Protein AF-A0A7V4GBR4-F1 (afdb_monomer_lite)

Sequence (173 aa):
MADPERRRRRRETLAELAELRRAEEDAAARAAERARRAAEAARARAAQARRRLEELRRARVERRARRRRELARGCAGRAELADVEDRVARARVEAARTALREAEAAAGEAARAAAGAAEVLLRAVAARKAAEATVERAEAEETEQCESQAEGEREDAATARVPGPAPPSRSRS

pLDDT: mean 82.71, std 10.13, range [48.34, 95.38]

Radius of gyration: 41.07 Å; chains: 1; bounding box: 94×30×134 Å

Secondary structure (DSSP, 8-state):
---HHHHHHHHHHHHHHHHHHHHHHHHHHHHHHHHHHHHHHHHHHHHHHHHHHHHHHHHHHHHHHHHHHHHHTT-HHHHHHHHHHHHHHHHHHHHHHHHHHHHHHHHHHHHHHHHHHHHHHHHHHHHHHHHHHHHHHHHHHHHHHHHHHHHHHHHHHHHHTSPPPPPP-----

Foldseek 3Di:
DPDVVVVVVVVVVVVVVVVVLVVVLVVLVVQLVVLVVQLVVLVVQLVVLVVVLVVLVVVLVVLVVVLVVCVVVVVVVVNVVSVVVNVVSVVVNVVSVVSSVVSVVSSVVSVVSSVVSVVVSVVSVVVVVVVVVVVVVVVVVVVVVVVVVVVVVVVVVVVVPDDDPDDDDDDDD

Structure (mmCIF, N/CA/C/O backbone):
data_AF-A0A7V4GBR4-F1
#
_entry.id   AF-A0A7V4GBR4-F1
#
loop_
_atom_site.group_PDB
_atom_site.id
_atom_site.type_symbol
_atom_site.label_atom_id
_atom_site.label_alt_id
_atom_site.label_comp_id
_atom_site.label_asym_id
_atom_site.label_entity_id
_atom_site.label_seq_id
_atom_site.pdbx_PDB_ins_code
_atom_site.Cartn_x
_atom_site.Cartn_y
_atom_site.Cartn_z
_atom_site.occupancy
_atom_site.B_iso_or_equiv
_atom_site.auth_seq_id
_atom_site.auth_comp_id
_atom_site.auth_asym_id
_atom_site.auth_atom_id
_atom_site.pdbx_PDB_model_num
ATOM 1 N N . MET A 1 1 ? 34.572 -2.468 -45.846 1.00 53.19 1 MET A N 1
ATOM 2 C CA . MET A 1 1 ? 33.199 -2.933 -46.148 1.00 53.19 1 MET A CA 1
ATOM 3 C C . MET A 1 1 ? 32.778 -3.931 -45.075 1.00 53.19 1 MET A C 1
ATOM 5 O O . MET A 1 1 ? 33.309 -5.032 -45.050 1.00 53.19 1 MET A O 1
ATOM 9 N N . ALA A 1 2 ? 31.939 -3.540 -44.111 1.00 55.22 2 ALA A N 1
ATOM 10 C CA . ALA A 1 2 ? 31.459 -4.471 -43.084 1.00 55.22 2 ALA A CA 1
ATOM 11 C C . ALA A 1 2 ? 30.483 -5.484 -43.706 1.00 55.22 2 ALA A C 1
ATOM 13 O O . ALA A 1 2 ? 29.555 -5.069 -44.395 1.00 55.22 2 ALA A O 1
ATOM 14 N N . ASP A 1 3 ? 30.700 -6.773 -43.444 1.00 79.75 3 ASP A N 1
ATOM 15 C CA . ASP A 1 3 ? 29.922 -7.902 -43.968 1.00 79.75 3 ASP A CA 1
ATOM 16 C C . ASP A 1 3 ? 28.394 -7.704 -43.770 1.00 79.75 3 ASP A C 1
ATOM 18 O O . ASP A 1 3 ? 27.946 -7.502 -42.630 1.00 79.75 3 ASP A O 1
ATOM 22 N N . PRO A 1 4 ? 27.582 -7.720 -44.847 1.00 81.69 4 PRO A N 1
ATOM 23 C CA . PRO A 1 4 ? 26.132 -7.532 -44.774 1.00 81.69 4 PRO A CA 1
ATOM 24 C C . PRO A 1 4 ? 25.433 -8.575 -43.894 1.00 81.69 4 PRO A C 1
ATOM 26 O O . PRO A 1 4 ? 24.436 -8.249 -43.243 1.00 81.69 4 PRO A O 1
ATOM 29 N N . GLU A 1 5 ? 25.972 -9.791 -43.784 1.00 81.88 5 GLU A N 1
ATOM 30 C CA . GLU A 1 5 ? 25.414 -10.820 -42.904 1.00 81.88 5 GLU A CA 1
ATOM 31 C C . GLU A 1 5 ? 25.610 -10.450 -41.424 1.00 81.88 5 GLU A C 1
ATOM 33 O O . GLU A 1 5 ? 24.703 -10.587 -40.597 1.00 81.88 5 GLU A O 1
ATOM 38 N N . ARG A 1 6 ? 26.761 -9.852 -41.096 1.00 80.94 6 ARG A N 1
ATOM 39 C CA . ARG A 1 6 ? 27.062 -9.326 -39.758 1.00 80.94 6 ARG A CA 1
ATOM 40 C C . ARG A 1 6 ? 26.174 -8.131 -39.397 1.00 80.94 6 ARG A C 1
ATOM 42 O O . ARG A 1 6 ? 25.756 -8.011 -38.245 1.00 80.94 6 ARG A O 1
ATOM 49 N N . ARG A 1 7 ? 25.845 -7.265 -40.368 1.00 80.25 7 ARG A N 1
ATOM 50 C CA . ARG A 1 7 ? 24.876 -6.163 -40.186 1.00 80.25 7 ARG A CA 1
ATOM 51 C C . ARG A 1 7 ? 23.467 -6.695 -39.917 1.00 80.25 7 ARG A C 1
ATOM 53 O O . ARG A 1 7 ? 22.798 -6.196 -39.014 1.00 80.25 7 ARG A O 1
ATOM 60 N N . ARG A 1 8 ? 23.038 -7.724 -40.654 1.00 84.31 8 ARG A N 1
ATOM 61 C CA . ARG A 1 8 ? 21.730 -8.364 -40.471 1.00 84.31 8 ARG A CA 1
ATOM 62 C C . ARG A 1 8 ? 21.594 -9.001 -39.086 1.00 84.31 8 ARG A C 1
ATOM 64 O O . ARG A 1 8 ? 20.665 -8.649 -38.367 1.00 84.31 8 ARG A O 1
ATOM 71 N N . ARG A 1 9 ? 22.556 -9.837 -38.675 1.00 85.38 9 ARG A N 1
ATOM 72 C CA . ARG A 1 9 ? 22.554 -10.465 -37.339 1.00 85.38 9 ARG A CA 1
ATOM 73 C C . ARG A 1 9 ? 22.529 -9.424 -36.221 1.00 85.38 9 ARG A C 1
ATOM 75 O O . ARG A 1 9 ? 21.782 -9.564 -35.265 1.00 85.38 9 ARG A O 1
ATOM 82 N N . ARG A 1 10 ? 23.286 -8.328 -36.367 1.00 83.25 10 ARG A N 1
ATOM 83 C CA . ARG A 1 10 ? 23.262 -7.213 -35.407 1.00 83.25 10 ARG A CA 1
ATOM 84 C C . ARG A 1 10 ? 21.877 -6.563 -35.308 1.00 83.25 10 ARG A C 1
ATOM 86 O O . ARG A 1 10 ? 21.455 -6.253 -34.201 1.00 83.25 10 ARG A O 1
ATOM 93 N N . ARG A 1 11 ? 21.174 -6.357 -36.428 1.00 83.94 11 ARG A N 1
ATOM 94 C CA . ARG A 1 11 ? 19.799 -5.819 -36.425 1.00 83.94 11 ARG A CA 1
ATOM 95 C C . ARG A 1 11 ? 18.814 -6.771 -35.746 1.00 83.94 11 ARG A C 1
ATOM 97 O O . ARG A 1 11 ? 18.003 -6.307 -34.956 1.00 83.94 11 ARG A O 1
ATOM 104 N N . GLU A 1 12 ? 18.926 -8.072 -36.002 1.00 85.81 12 GLU A N 1
ATOM 105 C CA . GLU A 1 12 ? 18.097 -9.104 -35.359 1.00 85.81 12 GLU A CA 1
ATOM 106 C C . GLU A 1 12 ? 18.322 -9.122 -33.835 1.00 85.81 12 GLU A C 1
ATOM 108 O O . GLU A 1 12 ? 17.366 -8.992 -33.077 1.00 85.81 12 GLU A O 1
ATOM 113 N N . THR A 1 13 ? 19.577 -9.120 -33.369 1.00 85.94 13 THR A N 1
ATOM 114 C CA . THR A 1 13 ? 19.886 -9.054 -31.926 1.00 85.94 13 THR A CA 1
ATOM 115 C C . THR A 1 13 ? 19.388 -7.761 -31.272 1.00 85.94 13 THR A C 1
ATOM 117 O O . THR A 1 13 ? 18.920 -7.775 -30.136 1.00 85.94 13 THR A O 1
ATOM 120 N N . LEU A 1 14 ? 19.478 -6.619 -31.962 1.00 83.56 14 LEU A N 1
ATOM 121 C CA . LEU A 1 14 ? 18.946 -5.353 -31.446 1.00 83.56 14 LEU A CA 1
ATOM 122 C C . LEU A 1 14 ? 17.414 -5.369 -31.355 1.00 83.56 14 LEU A C 1
ATOM 124 O O . LEU A 1 14 ? 16.868 -4.818 -30.400 1.00 83.56 14 LEU A O 1
ATOM 128 N N . ALA A 1 15 ? 16.734 -6.014 -32.305 1.00 82.94 15 ALA A N 1
ATOM 129 C CA . ALA A 1 15 ? 15.287 -6.192 -32.267 1.00 82.94 15 ALA A CA 1
ATOM 130 C C . ALA A 1 15 ? 14.861 -7.089 -31.092 1.00 82.94 15 ALA A C 1
ATOM 132 O O . ALA A 1 15 ? 13.992 -6.696 -30.317 1.00 82.94 15 ALA A O 1
ATOM 133 N N . GLU A 1 16 ? 15.537 -8.223 -30.885 1.00 85.50 16 GLU A N 1
ATOM 134 C CA . GLU A 1 16 ? 15.291 -9.118 -29.744 1.00 85.50 16 GLU A CA 1
ATOM 135 C C . GLU A 1 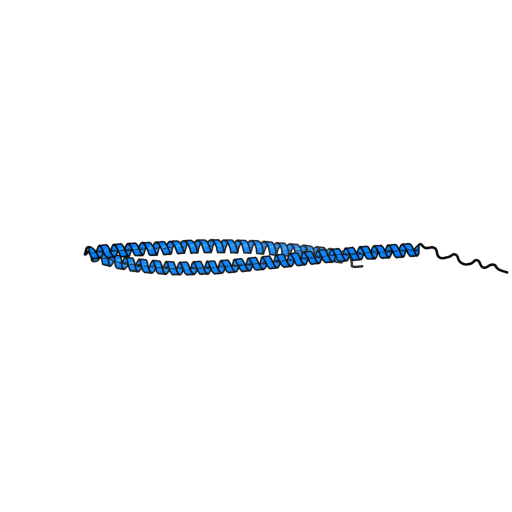16 ? 15.505 -8.408 -28.397 1.00 85.50 16 GLU A C 1
ATOM 137 O O . GLU A 1 16 ? 14.680 -8.505 -27.487 1.00 85.50 16 GLU A O 1
ATOM 142 N N . LEU A 1 17 ? 16.582 -7.624 -28.268 1.00 83.31 17 LEU A N 1
ATOM 143 C CA . LEU A 1 17 ? 16.837 -6.822 -27.066 1.00 83.31 17 LEU A CA 1
ATOM 144 C C . LEU A 1 17 ? 15.765 -5.746 -26.842 1.00 83.31 17 LEU A C 1
ATOM 146 O O . LEU A 1 17 ? 15.415 -5.461 -25.695 1.00 83.31 17 LEU A O 1
ATOM 150 N N . ALA A 1 18 ? 15.240 -5.143 -27.910 1.00 82.25 18 ALA A N 1
ATOM 151 C CA . ALA A 1 18 ? 14.158 -4.169 -27.811 1.00 82.25 18 ALA A CA 1
ATOM 152 C C . ALA A 1 18 ? 12.846 -4.823 -27.348 1.00 82.25 18 ALA A C 1
ATOM 154 O O . ALA A 1 18 ? 12.139 -4.249 -26.518 1.00 82.25 18 ALA A O 1
ATOM 155 N N . GLU A 1 19 ? 12.532 -6.027 -27.830 1.00 84.12 19 GLU A N 1
ATOM 156 C CA . GLU A 1 19 ? 11.358 -6.789 -27.390 1.00 84.12 19 GLU A CA 1
ATOM 157 C C . GLU A 1 19 ? 11.457 -7.214 -25.923 1.00 84.12 19 GLU A C 1
ATOM 159 O O . GLU A 1 19 ? 10.511 -7.000 -25.161 1.00 84.12 19 GLU A O 1
ATOM 164 N N . LEU A 1 20 ? 12.614 -7.732 -25.497 1.00 81.81 20 LEU A N 1
ATOM 165 C CA . LEU A 1 20 ? 12.856 -8.089 -24.096 1.00 81.81 20 LEU A CA 1
ATOM 166 C C . LEU A 1 20 ? 12.682 -6.879 -23.171 1.00 81.81 20 LEU A C 1
ATOM 168 O O . LEU A 1 20 ? 11.995 -6.972 -22.155 1.00 81.81 20 LEU A O 1
ATOM 172 N N . ARG A 1 21 ? 13.216 -5.715 -23.556 1.00 79.44 21 ARG A N 1
ATOM 173 C CA . ARG A 1 21 ? 13.051 -4.478 -22.779 1.00 79.44 21 ARG A CA 1
ATOM 174 C C . ARG A 1 21 ? 11.605 -3.991 -22.726 1.00 79.44 21 ARG A C 1
ATOM 176 O O . ARG A 1 21 ? 11.157 -3.559 -21.669 1.00 79.44 21 ARG A O 1
ATOM 183 N N . ARG A 1 22 ? 10.840 -4.096 -23.819 1.00 82.88 22 ARG A N 1
ATOM 184 C CA . ARG A 1 22 ? 9.394 -3.790 -23.803 1.00 82.88 22 ARG A CA 1
ATOM 185 C C . ARG A 1 22 ? 8.641 -4.712 -22.844 1.00 82.88 22 ARG A C 1
ATOM 187 O O . ARG A 1 22 ? 7.797 -4.247 -22.082 1.00 82.88 22 ARG A O 1
ATOM 194 N N . ALA A 1 23 ? 8.975 -6.003 -22.832 1.00 80.56 23 ALA A N 1
ATOM 195 C CA . ALA A 1 23 ? 8.379 -6.955 -21.900 1.00 80.56 23 ALA A CA 1
ATOM 196 C C . ALA A 1 23 ? 8.715 -6.623 -20.432 1.00 80.56 23 ALA A C 1
ATOM 198 O O . ALA A 1 23 ? 7.844 -6.738 -19.564 1.00 80.56 23 ALA A O 1
ATOM 199 N N . GLU A 1 24 ? 9.943 -6.173 -20.153 1.00 81.25 24 GLU A N 1
ATOM 200 C CA . GLU A 1 24 ? 10.360 -5.675 -18.835 1.00 81.25 24 GLU A CA 1
ATOM 201 C C . GLU A 1 24 ? 9.597 -4.404 -18.426 1.00 81.25 24 GLU A C 1
ATOM 203 O O . GLU A 1 24 ? 9.111 -4.326 -17.295 1.00 81.25 24 GLU A O 1
ATOM 208 N N . GLU A 1 25 ? 9.424 -3.440 -19.337 1.00 80.81 25 GLU A N 1
ATOM 209 C CA . GLU A 1 25 ? 8.636 -2.219 -19.107 1.00 80.81 25 GLU A CA 1
ATOM 210 C C . GLU A 1 25 ? 7.176 -2.549 -18.775 1.00 80.81 25 GLU A C 1
ATOM 212 O O . GLU A 1 25 ? 6.636 -2.059 -17.781 1.00 80.81 25 GLU A O 1
ATOM 217 N N . ASP A 1 26 ? 6.549 -3.440 -19.543 1.00 84.88 26 ASP A N 1
ATOM 218 C CA . ASP A 1 26 ? 5.178 -3.882 -19.292 1.00 84.88 26 ASP A CA 1
ATOM 219 C C . ASP A 1 26 ? 5.050 -4.630 -17.957 1.00 84.88 26 ASP A C 1
ATOM 221 O O . ASP A 1 26 ? 4.060 -4.480 -17.229 1.00 84.88 26 ASP A O 1
ATOM 225 N N . ALA A 1 27 ? 6.036 -5.463 -17.612 1.00 80.12 27 ALA A N 1
ATOM 226 C CA . ALA A 1 27 ? 6.080 -6.147 -16.324 1.00 80.12 27 ALA A CA 1
ATOM 227 C C . ALA A 1 27 ? 6.210 -5.146 -15.166 1.00 80.12 27 ALA A C 1
ATOM 229 O O . ALA A 1 27 ? 5.474 -5.254 -14.179 1.00 80.12 27 ALA A O 1
ATOM 230 N N . ALA A 1 28 ? 7.073 -4.141 -15.309 1.00 78.81 28 ALA A N 1
ATOM 231 C CA . ALA A 1 28 ? 7.248 -3.075 -14.334 1.00 78.81 28 ALA A CA 1
ATOM 232 C C . ALA A 1 28 ? 5.987 -2.198 -14.211 1.00 78.81 28 ALA A C 1
ATOM 234 O O . ALA A 1 28 ? 5.570 -1.886 -13.094 1.00 78.81 28 ALA A O 1
ATOM 235 N N . ALA A 1 29 ? 5.309 -1.881 -15.319 1.00 83.25 29 ALA A N 1
ATOM 236 C CA . ALA A 1 29 ? 4.057 -1.123 -15.325 1.00 83.25 29 ALA A CA 1
ATOM 237 C C . ALA A 1 29 ? 2.943 -1.883 -14.590 1.00 83.25 29 ALA A C 1
ATOM 239 O O . ALA A 1 29 ? 2.259 -1.330 -13.724 1.00 83.25 29 ALA A O 1
ATOM 240 N N . ARG A 1 30 ? 2.812 -3.190 -14.858 1.00 84.75 30 ARG A N 1
ATOM 241 C CA . ARG A 1 30 ? 1.884 -4.073 -14.135 1.00 84.75 30 ARG A CA 1
ATOM 242 C C . ARG A 1 30 ? 2.219 -4.165 -12.645 1.00 84.75 30 ARG A C 1
ATOM 244 O O . ARG A 1 30 ? 1.304 -4.187 -11.820 1.00 84.75 30 ARG A O 1
ATOM 251 N N . ALA A 1 31 ? 3.500 -4.217 -12.282 1.00 80.94 31 ALA A N 1
ATOM 252 C CA . ALA A 1 31 ? 3.932 -4.236 -10.887 1.00 80.94 31 ALA A CA 1
ATOM 253 C C . ALA A 1 31 ? 3.611 -2.916 -10.164 1.00 80.94 31 ALA A C 1
ATOM 255 O O . ALA A 1 31 ? 3.073 -2.949 -9.056 1.00 80.94 31 ALA A O 1
ATOM 256 N N . ALA A 1 32 ? 3.856 -1.770 -10.804 1.00 81.25 32 ALA A N 1
ATOM 257 C CA . ALA A 1 32 ? 3.528 -0.454 -10.260 1.00 81.25 32 ALA A CA 1
ATOM 258 C C . ALA A 1 32 ? 2.016 -0.278 -10.050 1.00 81.25 32 ALA A C 1
ATOM 260 O O . ALA A 1 32 ? 1.590 0.185 -8.992 1.00 81.25 32 ALA A O 1
ATOM 261 N N . GLU A 1 33 ? 1.194 -0.728 -11.000 1.00 87.38 33 GLU A N 1
ATOM 262 C CA . GLU A 1 33 ? -0.267 -0.6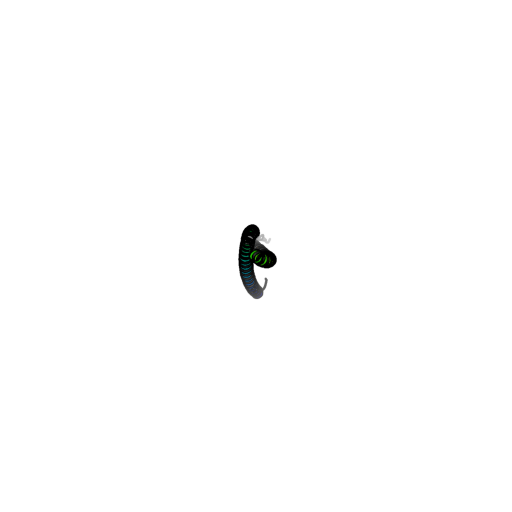95 -10.873 1.00 87.38 33 GLU A CA 1
ATOM 263 C C . GLU A 1 33 ? -0.763 -1.584 -9.718 1.00 87.38 33 GLU A C 1
ATOM 265 O O . GLU A 1 33 ? -1.611 -1.171 -8.922 1.00 87.38 33 GLU A O 1
ATOM 270 N N . ARG A 1 34 ? -0.197 -2.788 -9.551 1.00 85.56 34 ARG A N 1
ATOM 271 C CA . ARG A 1 34 ? -0.500 -3.654 -8.395 1.00 85.56 34 ARG A CA 1
ATOM 272 C C . ARG A 1 34 ? -0.108 -2.993 -7.074 1.00 85.56 34 ARG A C 1
ATOM 274 O O . ARG A 1 34 ? -0.896 -3.022 -6.130 1.00 85.56 34 ARG A O 1
ATOM 281 N N . ALA A 1 35 ? 1.075 -2.381 -7.010 1.00 80.62 35 ALA A N 1
ATOM 282 C CA . ALA A 1 35 ? 1.553 -1.683 -5.820 1.00 80.62 35 ALA A CA 1
ATOM 283 C C . ALA A 1 35 ? 0.657 -0.486 -5.467 1.00 80.62 35 ALA A C 1
ATOM 285 O O . ALA A 1 35 ? 0.285 -0.309 -4.305 1.00 80.62 35 ALA A O 1
ATOM 286 N N . ARG A 1 36 ? 0.228 0.289 -6.470 1.00 85.69 36 ARG A N 1
ATOM 287 C CA . ARG A 1 36 ? -0.724 1.391 -6.296 1.00 85.69 36 ARG A CA 1
ATOM 288 C C . ARG A 1 36 ? -2.053 0.905 -5.718 1.00 85.69 36 ARG A C 1
ATOM 290 O O . ARG A 1 36 ? -2.500 1.439 -4.705 1.00 85.69 36 ARG A O 1
ATOM 297 N N . ARG A 1 37 ? -2.655 -0.136 -6.302 1.00 88.88 37 ARG A N 1
ATOM 298 C CA . ARG A 1 37 ? -3.916 -0.718 -5.803 1.00 88.88 37 ARG A CA 1
ATOM 299 C C . ARG A 1 37 ? -3.782 -1.244 -4.376 1.00 88.88 37 ARG A C 1
ATOM 301 O O . ARG A 1 37 ? -4.681 -1.047 -3.561 1.00 88.88 37 ARG A O 1
ATOM 308 N N . ALA A 1 38 ? -2.655 -1.878 -4.050 1.00 84.81 38 ALA A N 1
ATOM 309 C CA . ALA A 1 38 ? -2.370 -2.328 -2.691 1.00 84.81 38 ALA A CA 1
ATOM 310 C C . ALA A 1 38 ? -2.281 -1.147 -1.706 1.00 84.81 38 ALA A C 1
ATOM 312 O O . ALA A 1 38 ? -2.870 -1.206 -0.625 1.00 84.81 38 ALA A O 1
ATOM 313 N N . ALA A 1 39 ? -1.619 -0.052 -2.092 1.00 84.31 39 ALA A N 1
ATOM 314 C CA . ALA A 1 39 ? -1.531 1.160 -1.280 1.00 84.31 39 ALA A CA 1
ATOM 315 C C . ALA A 1 39 ? -2.902 1.828 -1.077 1.00 84.31 39 ALA A C 1
ATOM 317 O O . ALA A 1 39 ? -3.229 2.247 0.034 1.00 84.31 39 ALA A O 1
ATOM 318 N N . GLU A 1 40 ? -3.733 1.893 -2.118 1.00 89.50 40 GLU A N 1
ATOM 319 C CA . GLU A 1 40 ? -5.106 2.406 -2.034 1.00 89.50 40 GLU A CA 1
ATOM 320 C C . GLU A 1 40 ? -5.975 1.545 -1.100 1.00 89.50 40 GLU A C 1
ATOM 322 O O . GLU A 1 40 ? -6.630 2.078 -0.199 1.00 89.50 40 GLU A O 1
ATOM 327 N N . ALA A 1 41 ? -5.914 0.216 -1.228 1.00 89.50 41 ALA A N 1
ATOM 328 C CA . ALA A 1 41 ? -6.627 -0.709 -0.347 1.00 89.50 41 ALA A CA 1
ATOM 329 C C . ALA A 1 41 ? -6.171 -0.589 1.118 1.00 89.50 41 ALA A C 1
ATOM 331 O O . ALA A 1 41 ? -7.000 -0.578 2.033 1.00 89.50 41 ALA A O 1
ATOM 332 N N . ALA A 1 42 ? -4.864 -0.455 1.360 1.00 86.25 42 ALA A N 1
ATOM 333 C CA . ALA A 1 42 ? -4.316 -0.264 2.699 1.00 86.25 42 ALA A CA 1
ATOM 334 C C . ALA A 1 42 ? -4.775 1.067 3.323 1.00 86.25 42 ALA A C 1
ATOM 336 O O . ALA A 1 42 ? -5.199 1.097 4.480 1.00 86.25 42 ALA A O 1
ATOM 337 N N . ARG A 1 43 ? -4.799 2.157 2.543 1.00 88.12 43 ARG A N 1
ATOM 338 C CA . ARG A 1 43 ? -5.340 3.457 2.981 1.00 88.12 43 ARG A CA 1
ATOM 339 C C . ARG A 1 43 ? -6.825 3.378 3.328 1.00 88.12 43 ARG A C 1
ATOM 341 O O . ARG A 1 43 ? -7.236 3.939 4.344 1.00 88.12 43 ARG A O 1
ATOM 348 N N . ALA A 1 44 ? -7.624 2.666 2.533 1.00 90.38 44 ALA A N 1
ATOM 349 C CA . ALA A 1 44 ? -9.046 2.469 2.814 1.00 90.38 44 ALA A CA 1
ATOM 350 C C . ALA A 1 44 ? -9.267 1.715 4.139 1.00 90.38 44 ALA A C 1
ATOM 352 O O . ALA A 1 44 ? -10.081 2.136 4.964 1.00 90.38 44 ALA A O 1
ATOM 353 N N . ARG A 1 45 ? -8.486 0.655 4.390 1.00 88.56 45 ARG A N 1
ATOM 354 C CA . ARG A 1 45 ? -8.513 -0.089 5.662 1.00 88.56 45 ARG A CA 1
ATOM 355 C C . ARG A 1 45 ? -8.122 0.790 6.848 1.00 88.56 45 ARG A C 1
ATOM 357 O O . ARG A 1 45 ? -8.819 0.783 7.861 1.00 88.56 45 ARG A O 1
ATOM 364 N N . ALA A 1 46 ? -7.065 1.592 6.714 1.00 89.56 46 ALA A N 1
ATOM 365 C CA . ALA A 1 46 ? -6.662 2.539 7.752 1.00 89.56 46 ALA A CA 1
ATOM 366 C C . ALA A 1 46 ? -7.771 3.570 8.037 1.00 89.56 46 ALA A C 1
ATOM 368 O O . ALA A 1 46 ? -8.110 3.814 9.194 1.00 89.56 46 ALA A O 1
ATOM 369 N N . ALA A 1 47 ? -8.413 4.121 7.002 1.00 92.25 47 ALA A N 1
ATOM 370 C CA . ALA A 1 47 ? -9.537 5.043 7.164 1.00 92.25 47 ALA A CA 1
ATOM 371 C C . ALA A 1 47 ? -10.732 4.394 7.888 1.00 92.25 47 ALA A C 1
ATOM 373 O O . ALA A 1 47 ? -11.327 5.009 8.776 1.00 92.25 47 ALA A O 1
ATOM 374 N N . GLN A 1 48 ? -11.059 3.141 7.561 1.00 92.25 48 GLN A N 1
ATOM 375 C CA . GLN A 1 48 ? -12.102 2.384 8.255 1.00 92.25 48 GLN A CA 1
ATOM 376 C C . GLN A 1 48 ? -11.740 2.139 9.728 1.00 92.25 48 GLN A C 1
ATOM 378 O O . GLN A 1 48 ? -12.581 2.334 10.606 1.00 92.25 48 GLN A O 1
ATOM 383 N N . ALA A 1 49 ? -10.486 1.781 10.018 1.00 90.00 49 ALA A N 1
ATOM 384 C CA . ALA A 1 49 ? -10.000 1.598 11.383 1.00 90.00 49 ALA A CA 1
ATOM 385 C C . ALA A 1 49 ? -10.080 2.898 12.205 1.00 90.00 49 ALA A C 1
ATOM 387 O O . ALA A 1 49 ? -10.517 2.865 13.358 1.00 90.00 49 ALA A O 1
ATOM 388 N N . ARG A 1 50 ? -9.757 4.057 11.606 1.00 93.19 50 ARG A N 1
ATOM 389 C CA . ARG A 1 50 ? -9.922 5.379 12.246 1.00 93.19 50 ARG A CA 1
ATOM 390 C C . ARG A 1 50 ? -11.376 5.642 12.624 1.00 93.19 50 ARG A C 1
ATOM 392 O O . ARG A 1 50 ? -11.653 5.949 13.782 1.00 93.19 50 ARG A O 1
ATOM 399 N N . ARG A 1 51 ? -12.307 5.447 11.683 1.00 94.94 51 ARG A N 1
ATOM 400 C CA . ARG A 1 51 ? -13.752 5.610 11.935 1.00 94.94 51 ARG A CA 1
ATOM 401 C C . ARG A 1 51 ? -14.223 4.693 13.059 1.00 94.94 51 ARG A C 1
ATOM 403 O O . ARG A 1 51 ? -14.889 5.141 13.989 1.00 94.94 51 ARG A O 1
ATOM 410 N N . ARG A 1 52 ? -13.800 3.427 13.035 1.00 92.94 52 ARG A N 1
ATOM 411 C CA . ARG A 1 52 ? -14.172 2.455 14.065 1.00 92.94 52 ARG A CA 1
ATOM 412 C C . ARG A 1 52 ? -13.640 2.834 15.445 1.00 92.94 52 ARG A C 1
ATOM 414 O O . ARG A 1 52 ? -14.342 2.688 16.445 1.00 92.94 52 ARG A O 1
ATOM 421 N N . LEU A 1 53 ? -12.413 3.343 15.512 1.00 94.25 53 LEU A N 1
ATOM 422 C CA . LEU A 1 53 ? -11.823 3.836 16.751 1.00 94.25 53 LEU A CA 1
ATOM 423 C C . LEU A 1 53 ? -12.596 5.043 17.305 1.00 94.25 53 LEU A C 1
ATOM 425 O O . LEU A 1 53 ? -12.816 5.126 18.515 1.00 94.25 53 LEU A O 1
ATOM 429 N N . GLU A 1 54 ? -13.021 5.966 16.444 1.00 95.38 54 GLU A N 1
ATOM 430 C CA . GLU A 1 54 ? -13.848 7.109 16.838 1.00 95.38 54 GLU A CA 1
ATOM 431 C C . GLU A 1 54 ? -15.219 6.678 17.369 1.00 95.38 54 GLU A C 1
ATOM 433 O O . GLU A 1 54 ? -15.622 7.134 18.440 1.00 95.38 54 GLU A O 1
ATOM 438 N N . GLU A 1 55 ? -15.900 5.752 16.691 1.00 95.25 55 GLU A N 1
ATOM 439 C CA . GLU A 1 55 ? -17.169 5.171 17.150 1.00 95.25 55 GLU A CA 1
ATOM 440 C C . GLU A 1 55 ? -17.032 4.537 18.539 1.00 95.25 55 GLU A C 1
ATOM 442 O O . GLU A 1 55 ? -17.822 4.821 19.441 1.00 95.25 55 GLU A O 1
ATOM 447 N N . LEU A 1 56 ? -15.993 3.722 18.750 1.00 93.94 56 LEU A N 1
ATOM 448 C CA . LEU A 1 56 ? -15.734 3.083 20.042 1.00 93.94 56 LEU A CA 1
ATOM 449 C C . LEU A 1 56 ? -15.455 4.111 21.147 1.00 93.94 56 LEU A C 1
ATOM 451 O O . LEU A 1 56 ? -15.903 3.940 22.284 1.00 93.94 56 LEU A O 1
ATOM 455 N N . ARG A 1 57 ? -14.739 5.197 20.826 1.00 92.88 57 ARG A N 1
ATOM 456 C CA . ARG A 1 57 ? -14.494 6.301 21.766 1.00 92.88 57 ARG A CA 1
ATOM 457 C C . ARG A 1 57 ? -15.795 7.010 22.142 1.00 92.88 57 ARG A C 1
ATOM 459 O O . ARG A 1 57 ? -16.011 7.234 23.332 1.00 92.88 57 ARG A O 1
ATOM 466 N N . ARG A 1 58 ? -16.668 7.308 21.173 1.00 94.38 58 ARG A N 1
ATOM 467 C CA . ARG A 1 58 ? -17.985 7.928 21.415 1.00 94.38 58 ARG A CA 1
ATOM 468 C C . ARG A 1 58 ? -18.876 7.031 22.274 1.00 94.38 58 ARG A C 1
ATOM 470 O O . ARG A 1 58 ? -19.320 7.457 23.338 1.00 94.38 58 ARG A O 1
ATOM 477 N N . ALA A 1 59 ? -19.006 5.756 21.906 1.00 91.44 59 ALA A N 1
ATOM 478 C CA . ALA A 1 59 ? -19.786 4.778 22.665 1.00 91.44 59 ALA A CA 1
ATOM 479 C C . ALA A 1 59 ? -19.299 4.640 24.120 1.00 91.44 59 ALA A C 1
ATOM 481 O O . ALA A 1 59 ? -20.093 4.475 25.047 1.00 91.44 59 ALA A O 1
ATOM 482 N N . ARG A 1 60 ? -17.985 4.737 24.362 1.00 92.12 60 ARG A N 1
ATOM 483 C CA . ARG A 1 60 ? -17.429 4.713 25.723 1.00 92.12 60 ARG A CA 1
ATOM 484 C C . ARG A 1 60 ? -17.816 5.951 26.539 1.00 92.12 60 ARG A C 1
ATOM 486 O O . ARG A 1 60 ? -18.077 5.822 27.735 1.00 92.12 60 ARG A O 1
ATOM 493 N N . VAL A 1 61 ? -17.856 7.135 25.928 1.00 92.62 61 VAL A N 1
ATOM 494 C CA . VAL A 1 61 ? -18.303 8.368 26.601 1.00 92.62 61 VAL A CA 1
ATOM 495 C C . VAL A 1 61 ? -19.769 8.248 27.019 1.00 92.62 61 VAL A C 1
ATOM 497 O O . VAL A 1 61 ? -20.098 8.527 28.173 1.00 92.62 61 VAL A O 1
ATOM 500 N N . GLU A 1 62 ? -20.627 7.745 26.134 1.00 91.62 62 GLU A N 1
ATOM 501 C CA . GLU A 1 62 ? -22.048 7.518 26.424 1.00 91.62 62 GLU A CA 1
ATOM 502 C C . GLU A 1 62 ? -22.252 6.507 27.560 1.00 91.62 62 GLU A C 1
ATOM 504 O O . GLU A 1 62 ? -23.008 6.766 28.500 1.00 91.62 62 GLU A O 1
ATOM 509 N N . ARG A 1 63 ? -21.512 5.390 27.547 1.00 88.19 63 ARG A N 1
ATOM 510 C CA . ARG A 1 63 ? -21.541 4.395 28.635 1.00 88.19 63 ARG A CA 1
ATOM 511 C C . ARG A 1 63 ? -21.133 4.996 29.977 1.00 88.19 63 ARG A C 1
ATOM 513 O O . ARG A 1 63 ? -21.788 4.751 30.988 1.00 88.19 63 ARG A O 1
ATOM 520 N N . ARG A 1 64 ? -20.093 5.833 30.000 1.00 89.00 64 ARG A N 1
ATOM 521 C CA . ARG A 1 64 ? -19.668 6.544 31.218 1.00 89.00 64 ARG A CA 1
ATOM 522 C C . ARG A 1 64 ? -20.730 7.509 31.725 1.00 89.00 64 ARG A C 1
ATOM 524 O O . ARG A 1 64 ? -20.955 7.577 32.932 1.00 89.00 64 ARG A O 1
ATOM 531 N N . ALA A 1 65 ? -21.391 8.233 30.825 1.00 89.94 65 ALA A N 1
ATOM 532 C CA . ALA A 1 65 ? -22.500 9.106 31.188 1.00 89.94 65 ALA A CA 1
ATOM 533 C C . ALA A 1 65 ? -23.666 8.300 31.786 1.00 89.94 65 ALA A C 1
ATOM 535 O O . ALA A 1 65 ? -24.191 8.674 32.834 1.00 89.94 65 ALA A O 1
ATOM 536 N N . ARG A 1 66 ? -24.013 7.151 31.188 1.00 86.81 66 ARG A N 1
ATOM 537 C CA . ARG A 1 66 ? -25.023 6.226 31.725 1.00 86.81 66 ARG A CA 1
ATOM 538 C C . ARG A 1 66 ? -24.647 5.723 33.118 1.00 86.81 66 ARG A C 1
ATOM 540 O O . ARG A 1 66 ? -25.469 5.816 34.022 1.00 86.81 66 ARG A O 1
ATOM 547 N N . ARG A 1 67 ? -23.399 5.288 33.327 1.00 86.62 67 ARG A N 1
ATOM 548 C CA . ARG A 1 67 ? -22.908 4.854 34.646 1.00 86.62 67 ARG A CA 1
ATOM 549 C C . ARG A 1 67 ? -23.094 5.925 35.718 1.00 86.62 67 ARG A C 1
ATOM 551 O O . ARG A 1 67 ? -23.568 5.624 36.807 1.00 86.62 67 ARG A O 1
ATOM 558 N N . ARG A 1 68 ? -22.738 7.179 35.415 1.00 88.44 68 ARG A N 1
ATOM 559 C CA . ARG A 1 68 ? -22.914 8.305 36.350 1.00 88.44 68 ARG A CA 1
ATOM 560 C C . ARG A 1 68 ? -24.382 8.498 36.737 1.00 88.44 68 ARG A C 1
ATOM 562 O O . ARG A 1 68 ? -24.664 8.759 37.900 1.00 88.44 68 ARG A O 1
ATOM 569 N N . ARG A 1 69 ? -25.307 8.322 35.787 1.00 88.69 69 ARG A N 1
ATOM 570 C CA . ARG A 1 69 ? -26.754 8.386 36.052 1.00 88.69 69 ARG A CA 1
ATOM 571 C C . ARG A 1 69 ? -27.234 7.231 36.935 1.00 88.69 69 ARG A C 1
ATOM 573 O O . ARG A 1 69 ? -28.031 7.470 37.830 1.00 88.69 69 ARG A O 1
ATOM 580 N N . GLU A 1 70 ? -26.751 6.008 36.715 1.00 87.56 70 GLU A N 1
ATOM 581 C CA . GLU A 1 70 ? -27.114 4.848 37.551 1.00 87.56 70 GLU A CA 1
ATOM 582 C C . GLU A 1 70 ? -26.599 4.986 38.991 1.00 87.56 70 GLU A C 1
ATOM 584 O O . GLU A 1 70 ? -27.337 4.711 39.936 1.00 87.56 70 GLU A O 1
ATOM 589 N N . LEU A 1 71 ? -25.372 5.491 39.165 1.00 86.88 71 LEU A N 1
ATOM 590 C CA . LEU A 1 71 ? -24.817 5.813 40.483 1.00 86.88 71 LEU A CA 1
ATOM 591 C C . LEU A 1 71 ? -25.642 6.880 41.208 1.00 86.88 71 LEU A C 1
ATOM 593 O O . LEU A 1 71 ? -25.987 6.697 42.370 1.00 86.88 71 LEU A O 1
ATOM 597 N N . ALA A 1 72 ? -26.015 7.959 40.514 1.00 89.12 72 ALA A N 1
ATOM 598 C CA . ALA A 1 72 ? -26.860 9.014 41.078 1.00 89.12 72 ALA A CA 1
ATOM 599 C C . ALA A 1 72 ? -28.255 8.511 41.496 1.00 89.12 72 ALA A C 1
ATOM 601 O O . ALA A 1 72 ? -28.881 9.094 42.373 1.00 89.12 72 ALA A O 1
ATOM 602 N N . ARG A 1 73 ? -28.737 7.416 40.893 1.00 92.12 73 ARG A N 1
ATOM 603 C CA . ARG A 1 73 ? -30.006 6.755 41.239 1.00 92.12 73 ARG A CA 1
ATOM 604 C C . ARG A 1 73 ? -29.870 5.711 42.357 1.00 92.12 73 ARG A C 1
ATOM 606 O O . ARG A 1 73 ? -30.830 4.995 42.617 1.00 92.12 73 ARG A O 1
ATOM 613 N N . GLY A 1 74 ? -28.692 5.556 42.968 1.00 90.12 74 GLY A N 1
ATOM 614 C CA . GLY A 1 74 ? -28.447 4.558 44.018 1.00 90.12 74 GLY A CA 1
ATOM 615 C C . GLY A 1 74 ? -28.432 3.106 43.522 1.00 90.12 74 GLY A C 1
ATOM 616 O O . GLY A 1 74 ? -28.507 2.172 44.314 1.00 90.12 74 GLY A O 1
ATOM 617 N N . CYS A 1 75 ? -28.336 2.879 42.209 1.00 86.25 75 CYS A N 1
ATOM 618 C CA . CYS A 1 75 ? -28.389 1.543 41.619 1.00 86.25 75 CYS A CA 1
ATOM 619 C C . CYS A 1 75 ? -26.995 0.892 41.601 1.00 86.25 75 CYS A C 1
ATOM 621 O O . CYS A 1 75 ? -26.392 0.740 40.537 1.00 86.25 75 CYS A O 1
ATOM 623 N N . ALA A 1 76 ? -26.479 0.507 42.775 1.00 82.75 76 ALA A N 1
ATOM 624 C CA . ALA A 1 76 ? -25.112 -0.005 42.948 1.00 82.75 76 ALA A CA 1
ATOM 625 C C . ALA A 1 76 ? -24.772 -1.186 42.014 1.00 82.75 76 ALA A C 1
ATOM 627 O O . ALA A 1 76 ? -23.791 -1.118 41.277 1.00 82.75 76 ALA A O 1
ATOM 628 N N . GLY A 1 77 ? -25.642 -2.201 41.919 1.00 82.94 77 GLY A N 1
ATOM 629 C CA . GLY A 1 77 ? -25.416 -3.347 41.022 1.00 82.94 77 GLY A CA 1
ATOM 630 C C . GLY A 1 77 ? -25.365 -2.978 39.530 1.00 82.94 77 GLY A C 1
ATOM 631 O O . GLY A 1 77 ? -24.620 -3.577 38.756 1.00 82.94 77 GLY A O 1
ATOM 632 N N . ARG A 1 78 ? -26.091 -1.931 39.102 1.00 84.44 78 ARG A N 1
ATOM 633 C CA . ARG A 1 78 ? -25.996 -1.412 37.723 1.00 84.44 78 ARG A CA 1
ATOM 634 C C . ARG A 1 78 ? -24.704 -0.628 37.489 1.00 84.44 78 ARG A C 1
ATOM 636 O O . ARG A 1 78 ? -24.202 -0.601 36.366 1.00 84.44 78 ARG A O 1
ATOM 643 N N . ALA A 1 79 ? -24.154 -0.006 38.529 1.00 78.94 79 ALA A N 1
ATOM 644 C CA . ALA A 1 79 ? -22.888 0.709 38.448 1.00 78.94 79 ALA A CA 1
ATOM 645 C C . ALA A 1 79 ? -21.680 -0.233 38.343 1.00 78.94 79 ALA A C 1
ATOM 647 O O . ALA A 1 79 ? -20.773 0.052 37.559 1.00 78.94 79 ALA A O 1
ATOM 648 N N . GLU A 1 80 ? -21.699 -1.358 39.062 1.00 86.12 80 GLU A N 1
ATOM 649 C CA . GLU A 1 80 ? -20.668 -2.402 38.981 1.00 86.12 80 GLU A CA 1
ATOM 650 C C . GLU A 1 80 ? -20.629 -3.056 37.596 1.00 86.12 80 GLU A C 1
ATOM 652 O O . GLU A 1 80 ? -19.565 -3.162 36.982 1.00 86.12 80 GLU A O 1
ATOM 657 N N . LEU A 1 81 ? -21.795 -3.407 37.039 1.00 86.06 81 LEU A N 1
ATOM 658 C CA . LEU A 1 81 ? -21.885 -3.896 35.661 1.00 86.06 81 LEU A CA 1
ATOM 659 C C . LEU A 1 81 ? -21.304 -2.874 34.670 1.00 86.06 81 LEU A C 1
ATOM 661 O O . LEU A 1 81 ? -20.533 -3.227 33.777 1.00 86.06 81 LEU A O 1
ATOM 665 N N . ALA A 1 82 ? -21.609 -1.590 34.862 1.00 84.88 82 ALA A N 1
ATOM 666 C CA . ALA A 1 82 ? -21.082 -0.527 34.017 1.00 84.88 82 ALA A CA 1
ATOM 667 C C . ALA A 1 82 ? -19.556 -0.323 34.161 1.00 84.88 82 ALA A C 1
ATOM 669 O O . ALA A 1 82 ? -18.914 0.140 33.214 1.00 84.88 82 ALA A O 1
ATOM 670 N N . ASP A 1 83 ? -18.948 -0.676 35.300 1.00 85.69 83 ASP A N 1
ATOM 671 C CA . ASP A 1 83 ? -17.486 -0.699 35.458 1.00 85.69 83 ASP A CA 1
ATOM 672 C C . ASP A 1 83 ? -16.841 -1.811 34.633 1.00 85.69 83 ASP A C 1
ATOM 674 O O . ASP A 1 83 ? -15.840 -1.575 33.946 1.00 85.69 83 ASP A O 1
ATOM 678 N N . VAL A 1 84 ? -17.429 -3.010 34.655 1.00 89.81 84 VAL A N 1
ATOM 679 C CA . VAL A 1 84 ? -16.989 -4.126 33.806 1.00 89.81 84 VAL A CA 1
ATOM 680 C C . VAL A 1 84 ? -17.114 -3.736 32.330 1.00 89.81 84 VAL A C 1
ATOM 682 O O . VAL A 1 84 ? -16.169 -3.910 31.556 1.00 89.81 84 VAL A O 1
ATOM 685 N N . GLU A 1 85 ? -18.224 -3.106 31.944 1.00 89.44 85 GLU A N 1
ATOM 686 C CA . GLU A 1 85 ? -18.419 -2.593 30.587 1.00 89.44 85 GLU A CA 1
ATOM 687 C C . GLU A 1 85 ? -17.401 -1.502 30.186 1.00 89.44 85 GLU A C 1
ATOM 689 O O . GLU A 1 85 ? -16.948 -1.519 29.038 1.00 89.44 85 GLU A O 1
ATOM 694 N N . ASP A 1 86 ? -16.999 -0.574 31.076 1.00 88.69 86 ASP A N 1
ATOM 695 C CA . ASP A 1 86 ? -15.944 0.426 30.777 1.00 88.69 86 ASP A CA 1
ATOM 696 C C . ASP A 1 86 ? -14.574 -0.245 30.618 1.00 88.69 86 ASP A C 1
ATOM 698 O O . ASP A 1 86 ? -13.804 0.169 29.750 1.00 88.69 86 ASP A O 1
ATOM 702 N N . ARG A 1 87 ? -14.259 -1.293 31.394 1.00 91.62 87 ARG A N 1
ATOM 703 C CA . ARG A 1 87 ? -13.007 -2.060 31.230 1.00 91.62 87 ARG A CA 1
ATOM 704 C C . ARG A 1 87 ? -12.958 -2.770 29.879 1.00 91.62 87 ARG A C 1
ATOM 706 O O . ARG A 1 87 ? -11.971 -2.633 29.157 1.00 91.62 87 ARG A O 1
ATOM 713 N N . VAL A 1 88 ? -14.038 -3.448 29.488 1.00 93.25 88 VAL A N 1
ATOM 714 C CA . VAL A 1 88 ? -14.139 -4.089 28.165 1.00 93.25 88 VAL A CA 1
ATOM 715 C C . VAL A 1 88 ? -14.071 -3.045 27.046 1.00 93.25 88 VAL A C 1
ATOM 717 O O . VAL A 1 88 ? -13.362 -3.237 26.058 1.00 93.25 88 VAL A O 1
ATOM 720 N N . ALA A 1 89 ? -14.755 -1.907 27.196 1.00 90.38 89 ALA A N 1
ATOM 721 C CA . ALA A 1 89 ? -14.704 -0.823 26.217 1.00 90.38 89 ALA A CA 1
ATOM 722 C C . ALA A 1 89 ? -13.295 -0.220 26.086 1.00 90.38 89 ALA A C 1
ATOM 724 O O . ALA A 1 89 ? -12.860 0.067 24.972 1.00 90.38 89 ALA A O 1
ATOM 725 N N . ARG A 1 90 ? -12.557 -0.063 27.194 1.00 92.12 90 ARG A N 1
ATOM 726 C CA . ARG A 1 90 ? -11.140 0.339 27.178 1.00 92.12 90 ARG A CA 1
ATOM 727 C C . ARG A 1 90 ? -10.291 -0.644 26.388 1.00 92.12 90 ARG A C 1
ATOM 729 O O . ARG A 1 90 ? -9.594 -0.210 25.478 1.00 92.12 90 ARG A O 1
ATOM 736 N N . ALA A 1 91 ? -10.395 -1.937 26.689 1.00 93.62 91 ALA A N 1
ATOM 737 C CA . ALA A 1 91 ? -9.635 -2.970 25.990 1.00 93.62 91 ALA A CA 1
ATOM 738 C C . ALA A 1 91 ? -9.919 -2.957 24.478 1.00 93.62 91 ALA A C 1
ATOM 740 O O . ALA A 1 91 ? -8.993 -2.993 23.674 1.00 93.62 91 ALA A O 1
ATOM 741 N N . ARG A 1 92 ? -11.189 -2.798 24.079 1.00 92.56 92 ARG A N 1
ATOM 742 C CA . ARG A 1 92 ? -11.582 -2.670 22.663 1.00 92.56 92 ARG A CA 1
ATOM 743 C C . ARG A 1 92 ? -11.010 -1.420 21.994 1.00 92.56 92 ARG A C 1
ATOM 745 O O . ARG A 1 92 ? -10.611 -1.489 20.837 1.00 92.56 92 ARG A O 1
ATOM 752 N N . VAL A 1 93 ? -10.969 -0.286 22.696 1.00 94.38 93 VAL A N 1
ATOM 753 C CA . VAL A 1 93 ? -10.360 0.951 22.180 1.00 94.38 93 VAL A CA 1
ATOM 754 C C . VAL A 1 93 ? -8.854 0.784 21.992 1.00 94.38 93 VAL A C 1
ATOM 756 O O . VAL A 1 93 ? -8.338 1.231 20.973 1.00 94.38 93 VAL A O 1
ATOM 759 N N . GLU A 1 94 ? -8.153 0.148 22.931 1.00 94.44 94 GLU A N 1
ATOM 760 C CA . GLU A 1 94 ? -6.715 -0.111 22.784 1.00 94.44 94 GLU A CA 1
ATOM 761 C C . GLU A 1 94 ? -6.432 -1.108 21.655 1.00 94.44 94 GLU A C 1
ATOM 763 O O . GLU A 1 94 ? -5.607 -0.818 20.794 1.00 94.44 94 GLU A O 1
ATOM 768 N N . ALA A 1 95 ? -7.189 -2.204 21.555 1.00 92.06 95 ALA A N 1
ATOM 769 C CA . ALA A 1 95 ? -7.074 -3.137 20.433 1.00 92.06 95 ALA A CA 1
ATOM 770 C C . ALA A 1 95 ? -7.312 -2.442 19.078 1.00 92.06 95 ALA A C 1
ATOM 772 O O . ALA A 1 95 ? -6.548 -2.631 18.134 1.00 92.06 95 ALA A O 1
ATOM 773 N N . ALA A 1 96 ? -8.324 -1.570 18.990 1.00 90.88 96 ALA A N 1
ATOM 774 C CA . ALA A 1 96 ? -8.592 -0.788 17.784 1.00 90.88 96 ALA A CA 1
ATOM 775 C C . ALA A 1 96 ? -7.486 0.237 17.469 1.00 90.88 96 ALA A C 1
ATOM 777 O O . ALA A 1 96 ? -7.231 0.514 16.299 1.00 90.88 96 ALA A O 1
ATOM 778 N N . ARG A 1 97 ? -6.811 0.799 18.483 1.00 94.31 97 ARG A N 1
ATOM 779 C CA . ARG A 1 97 ? -5.637 1.670 18.283 1.00 94.31 97 ARG A CA 1
ATOM 780 C C . ARG A 1 97 ? -4.455 0.894 17.723 1.00 94.31 97 ARG A C 1
ATOM 782 O O . ARG A 1 97 ? -3.799 1.399 16.819 1.00 94.31 97 ARG A O 1
ATOM 789 N N . THR A 1 98 ? -4.191 -0.300 18.246 1.00 93.81 98 THR A N 1
ATOM 790 C CA . THR A 1 98 ? -3.125 -1.169 17.737 1.00 93.81 98 THR A CA 1
ATOM 791 C C . THR A 1 98 ? -3.396 -1.552 16.285 1.00 93.81 98 THR A C 1
ATOM 793 O O . THR A 1 98 ? -2.560 -1.278 15.430 1.00 93.81 98 THR A O 1
ATOM 796 N N . ALA A 1 99 ? -4.608 -2.026 15.981 1.00 87.94 99 ALA A N 1
ATOM 797 C CA . ALA A 1 99 ? -5.011 -2.359 14.614 1.00 87.94 99 ALA A CA 1
ATOM 798 C C . ALA A 1 99 ? -4.912 -1.159 13.654 1.00 87.94 99 ALA A C 1
ATOM 800 O O . ALA A 1 99 ? -4.526 -1.308 12.497 1.00 87.94 99 ALA A O 1
ATOM 801 N N . LEU A 1 100 ? -5.233 0.053 14.126 1.00 92.88 100 LEU A N 1
ATOM 802 C CA . LEU A 1 100 ? -5.049 1.267 13.333 1.00 92.88 100 LEU A CA 1
ATOM 803 C C . LEU A 1 100 ? -3.569 1.529 13.020 1.00 92.88 100 LEU A C 1
ATOM 805 O O . LEU A 1 100 ? -3.244 1.818 11.873 1.00 92.88 100 LEU A O 1
ATOM 809 N N . ARG A 1 101 ? -2.677 1.421 14.011 1.00 93.25 101 ARG A N 1
ATOM 810 C CA . ARG A 1 101 ? -1.233 1.623 13.803 1.00 93.25 101 ARG A CA 1
ATOM 811 C C . ARG A 1 101 ? -0.660 0.617 12.809 1.00 93.25 101 ARG A C 1
ATOM 813 O O . ARG A 1 101 ? 0.105 1.008 11.936 1.00 93.25 101 ARG A O 1
ATOM 820 N N . GLU A 1 102 ? -1.060 -0.647 12.912 1.00 90.19 102 GLU A N 1
ATOM 821 C CA . GLU A 1 102 ? -0.666 -1.700 11.968 1.00 90.19 102 GLU A CA 1
ATOM 822 C C 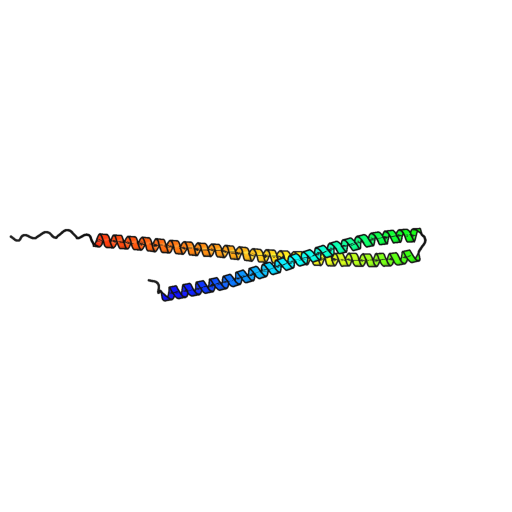. GLU A 1 102 ? -1.167 -1.398 10.549 1.00 90.19 102 GLU A C 1
ATOM 824 O O . GLU A 1 102 ? -0.406 -1.488 9.587 1.00 90.19 102 GLU A O 1
ATOM 829 N N . ALA A 1 103 ? -2.423 -0.960 10.410 1.00 86.62 103 ALA A N 1
ATOM 830 C CA . ALA A 1 103 ? -2.980 -0.576 9.115 1.00 86.62 103 ALA A CA 1
ATOM 831 C C . ALA A 1 103 ? -2.272 0.650 8.508 1.00 86.62 103 ALA A C 1
ATOM 833 O O . ALA A 1 103 ? -2.043 0.695 7.299 1.00 86.62 103 ALA A O 1
ATOM 834 N N . GLU A 1 104 ? -1.913 1.642 9.325 1.00 90.56 104 GLU A N 1
ATOM 835 C CA . GLU A 1 104 ? -1.163 2.826 8.890 1.00 90.56 104 GLU A CA 1
ATOM 836 C C . GLU A 1 104 ? 0.275 2.483 8.487 1.00 90.56 104 GLU A C 1
ATOM 838 O O . GLU A 1 104 ? 0.751 2.986 7.467 1.00 90.56 104 GLU A O 1
ATOM 843 N N . ALA A 1 105 ? 0.943 1.598 9.231 1.00 91.19 105 ALA A N 1
ATOM 844 C CA . ALA A 1 105 ? 2.272 1.099 8.889 1.00 91.19 105 ALA A CA 1
ATOM 845 C C . ALA A 1 105 ? 2.254 0.354 7.546 1.00 91.19 105 ALA A C 1
ATOM 847 O O . ALA A 1 105 ? 3.005 0.712 6.638 1.00 91.19 105 ALA A O 1
ATOM 848 N N . ALA A 1 106 ? 1.317 -0.584 7.370 1.00 86.25 106 ALA A N 1
ATOM 849 C CA . ALA A 1 106 ? 1.138 -1.313 6.115 1.00 86.25 106 ALA A CA 1
ATOM 850 C C . ALA A 1 106 ? 0.819 -0.376 4.935 1.00 86.25 106 ALA A C 1
ATOM 852 O O . ALA A 1 106 ? 1.330 -0.555 3.829 1.00 86.25 106 ALA A O 1
ATOM 853 N N . ALA A 1 107 ? 0.006 0.663 5.157 1.00 86.50 107 ALA A N 1
ATOM 854 C CA . ALA A 1 107 ? -0.267 1.674 4.137 1.00 86.50 107 ALA A CA 1
ATOM 855 C C . ALA A 1 107 ? 0.982 2.495 3.775 1.00 86.50 107 ALA A C 1
ATOM 857 O O . ALA A 1 107 ? 1.173 2.839 2.606 1.00 86.50 107 ALA A O 1
ATOM 858 N N . GLY A 1 108 ? 1.834 2.798 4.757 1.00 87.81 108 GLY A N 1
ATOM 859 C CA . GLY A 1 108 ? 3.114 3.469 4.550 1.00 87.81 108 GLY A CA 1
ATOM 860 C C . GLY A 1 108 ? 4.095 2.625 3.737 1.00 87.81 108 GLY A C 1
ATOM 861 O O . GLY A 1 108 ? 4.681 3.128 2.779 1.00 87.81 108 GLY A O 1
ATOM 862 N N . GLU A 1 109 ? 4.240 1.344 4.069 1.00 89.62 109 GLU A N 1
ATOM 863 C CA . GLU A 1 109 ? 5.083 0.396 3.329 1.00 89.62 109 GLU A CA 1
ATOM 864 C C . GLU A 1 109 ? 4.609 0.225 1.884 1.00 89.62 109 GLU A C 1
ATOM 866 O O . GLU A 1 109 ? 5.400 0.380 0.953 1.00 89.62 109 GLU A O 1
ATOM 871 N N . ALA A 1 110 ? 3.307 0.009 1.681 1.00 84.50 110 ALA A N 1
ATOM 872 C CA . ALA A 1 110 ? 2.727 -0.110 0.347 1.00 84.50 110 ALA A CA 1
ATOM 873 C C . ALA A 1 110 ? 2.935 1.166 -0.489 1.00 84.50 110 ALA A C 1
ATOM 875 O O . ALA A 1 110 ? 3.245 1.088 -1.677 1.00 84.50 110 ALA A O 1
ATOM 876 N N . ALA A 1 111 ? 2.822 2.349 0.126 1.00 85.31 111 ALA A N 1
ATOM 877 C CA . ALA A 1 111 ? 3.084 3.615 -0.554 1.00 85.31 111 ALA A CA 1
ATOM 878 C C . ALA A 1 111 ? 4.560 3.772 -0.961 1.00 85.31 111 ALA A C 1
ATOM 880 O O . ALA A 1 111 ? 4.834 4.240 -2.064 1.00 85.31 111 ALA A O 1
ATOM 881 N N . ARG A 1 112 ? 5.508 3.357 -0.109 1.00 87.81 112 ARG A N 1
ATOM 882 C CA . ARG A 1 112 ? 6.945 3.375 -0.438 1.00 87.81 112 ARG A CA 1
ATOM 883 C C . ARG A 1 112 ? 7.279 2.400 -1.560 1.00 87.81 112 ARG A C 1
ATOM 885 O O . ARG A 1 112 ? 8.005 2.769 -2.475 1.00 87.81 112 ARG A O 1
ATOM 892 N N . ALA A 1 113 ? 6.714 1.194 -1.525 1.00 84.75 113 ALA A N 1
ATOM 893 C CA . ALA A 1 113 ? 6.884 0.210 -2.590 1.00 84.75 113 ALA A CA 1
ATOM 894 C C . ALA A 1 113 ? 6.348 0.735 -3.933 1.00 84.75 113 ALA A C 1
ATOM 896 O O . ALA A 1 113 ? 7.021 0.622 -4.955 1.00 84.75 113 ALA A O 1
ATOM 897 N N . ALA A 1 114 ? 5.173 1.374 -3.926 1.00 82.50 114 ALA A N 1
ATOM 898 C CA . ALA A 1 114 ? 4.609 1.998 -5.120 1.00 82.50 114 ALA A CA 1
ATOM 899 C C . ALA A 1 114 ? 5.482 3.151 -5.649 1.00 82.50 114 ALA A C 1
ATOM 901 O O . ALA A 1 114 ? 5.699 3.245 -6.855 1.00 82.50 114 ALA A O 1
ATOM 902 N N . ALA A 1 115 ? 6.020 3.996 -4.763 1.00 84.62 115 ALA A N 1
ATOM 903 C CA . ALA A 1 115 ? 6.928 5.077 -5.145 1.00 84.62 115 ALA A CA 1
ATOM 904 C C . ALA A 1 115 ? 8.236 4.544 -5.756 1.00 84.62 115 ALA A C 1
ATOM 906 O O . ALA A 1 115 ? 8.652 5.021 -6.808 1.00 84.62 115 ALA A O 1
ATOM 907 N N . GLY A 1 116 ? 8.834 3.513 -5.150 1.00 86.19 116 GLY A N 1
ATOM 908 C CA . GLY A 1 116 ? 10.030 2.862 -5.687 1.00 86.19 116 GLY A CA 1
ATOM 909 C C . GLY A 1 116 ? 9.786 2.232 -7.061 1.00 86.19 116 GLY A C 1
ATOM 910 O O . GLY A 1 116 ? 10.590 2.406 -7.972 1.00 86.19 116 GLY A O 1
ATOM 911 N N . ALA A 1 117 ? 8.642 1.568 -7.256 1.00 83.31 117 ALA A N 1
ATOM 912 C CA . ALA A 1 117 ? 8.267 1.017 -8.560 1.00 83.31 117 ALA A CA 1
ATOM 913 C C . ALA A 1 117 ? 8.087 2.113 -9.629 1.00 83.31 117 ALA A C 1
ATOM 915 O O . ALA A 1 117 ? 8.541 1.955 -10.762 1.00 83.31 117 ALA A O 1
ATOM 916 N N . ALA A 1 118 ? 7.468 3.241 -9.267 1.00 82.25 118 ALA A N 1
ATOM 917 C CA . ALA A 1 118 ? 7.323 4.386 -10.163 1.00 82.25 118 ALA A CA 1
ATOM 918 C C . ALA A 1 118 ? 8.682 5.001 -10.540 1.00 82.25 118 ALA A C 1
ATOM 920 O O . ALA A 1 118 ? 8.894 5.356 -11.697 1.00 82.25 118 ALA A O 1
ATOM 921 N N . GLU A 1 119 ? 9.622 5.086 -9.596 1.00 86.69 119 GLU A N 1
ATOM 922 C CA . GLU A 1 119 ? 10.973 5.582 -9.865 1.00 86.69 119 GLU A CA 1
ATOM 923 C C . GLU A 1 119 ? 11.735 4.681 -10.846 1.00 86.69 119 GLU A C 1
ATOM 925 O O . GLU A 1 119 ? 12.354 5.181 -11.787 1.00 86.69 119 GLU A O 1
ATOM 930 N N . VAL A 1 120 ? 11.654 3.356 -10.677 1.00 84.88 120 VAL A N 1
ATOM 931 C CA . VAL A 1 120 ? 12.265 2.390 -11.606 1.00 84.88 120 VAL A CA 1
ATOM 932 C C . VAL A 1 120 ? 11.710 2.567 -13.020 1.00 84.88 120 VAL A C 1
ATOM 934 O O . VAL A 1 120 ? 12.482 2.626 -13.976 1.00 84.88 120 VAL A O 1
ATOM 937 N N . LEU A 1 121 ? 10.391 2.727 -13.155 1.00 81.69 121 LEU A N 1
ATOM 938 C CA . LEU A 1 121 ? 9.749 2.984 -14.445 1.00 81.69 121 LEU A CA 1
ATOM 939 C C . LEU A 1 121 ? 10.213 4.293 -15.084 1.00 81.69 121 LEU A C 1
ATOM 941 O O . LEU A 1 121 ? 10.530 4.316 -16.270 1.00 81.69 121 LEU A O 1
ATOM 945 N N . LEU A 1 122 ? 10.298 5.378 -14.311 1.00 82.75 122 LEU A N 1
ATOM 946 C CA . LEU A 1 122 ? 10.785 6.663 -14.820 1.00 82.75 122 LEU A CA 1
ATOM 947 C C . LEU A 1 122 ? 12.233 6.566 -15.311 1.00 82.75 122 LEU A C 1
ATOM 949 O O . LEU A 1 122 ? 12.553 7.100 -16.374 1.00 82.75 122 LEU A O 1
ATOM 953 N N . ARG A 1 123 ? 13.098 5.852 -14.577 1.00 84.25 123 ARG A N 1
ATOM 954 C CA . ARG A 1 123 ? 14.486 5.599 -14.994 1.00 84.25 123 ARG A CA 1
ATOM 955 C C . ARG A 1 123 ? 14.553 4.760 -16.270 1.00 84.25 123 ARG A C 1
ATOM 957 O O . ARG A 1 123 ? 15.342 5.089 -17.150 1.00 84.25 123 ARG A O 1
ATOM 964 N N . ALA A 1 124 ? 13.714 3.731 -16.395 1.00 82.06 124 ALA A N 1
ATOM 965 C CA . ALA A 1 124 ? 13.639 2.907 -17.601 1.00 82.06 124 ALA A CA 1
ATOM 966 C C . ALA A 1 124 ? 13.209 3.734 -18.825 1.00 82.06 124 ALA A C 1
ATOM 968 O O . ALA A 1 124 ? 13.894 3.728 -19.845 1.00 82.06 124 ALA A O 1
ATOM 969 N N . VAL A 1 125 ? 12.151 4.542 -18.693 1.00 83.81 125 VAL A N 1
ATOM 970 C CA . VAL A 1 125 ? 11.678 5.433 -19.767 1.00 83.81 125 VAL A CA 1
ATOM 971 C C . VAL A 1 125 ? 12.741 6.466 -20.151 1.00 83.81 125 VAL A C 1
ATOM 973 O O . VAL A 1 125 ? 12.937 6.736 -21.334 1.00 83.81 125 VAL A O 1
ATOM 976 N N . ALA A 1 126 ? 13.448 7.044 -19.176 1.00 82.25 126 ALA A N 1
ATOM 977 C CA . ALA A 1 126 ? 14.532 7.987 -19.446 1.00 82.25 126 ALA A CA 1
ATOM 978 C C . ALA A 1 126 ? 15.699 7.321 -20.193 1.00 82.25 126 ALA A C 1
ATOM 980 O O . ALA A 1 126 ? 16.194 7.877 -21.173 1.00 82.25 126 ALA A O 1
ATOM 981 N N . ALA A 1 127 ? 16.097 6.114 -19.779 1.00 81.19 127 ALA A N 1
ATOM 982 C CA . ALA A 1 127 ? 17.121 5.333 -20.466 1.00 81.19 127 ALA A CA 1
ATOM 983 C C . ALA A 1 127 ? 16.703 4.984 -21.903 1.00 81.19 127 ALA A C 1
ATOM 985 O O . ALA A 1 127 ? 17.535 5.031 -22.808 1.00 81.19 127 ALA A O 1
ATOM 986 N N . ARG A 1 128 ? 15.414 4.698 -22.131 1.00 80.62 128 ARG A N 1
ATOM 987 C CA . ARG A 1 128 ? 14.872 4.448 -23.470 1.00 80.62 128 ARG A CA 1
ATOM 988 C C . ARG A 1 128 ? 14.977 5.676 -24.362 1.00 80.62 128 ARG A C 1
ATOM 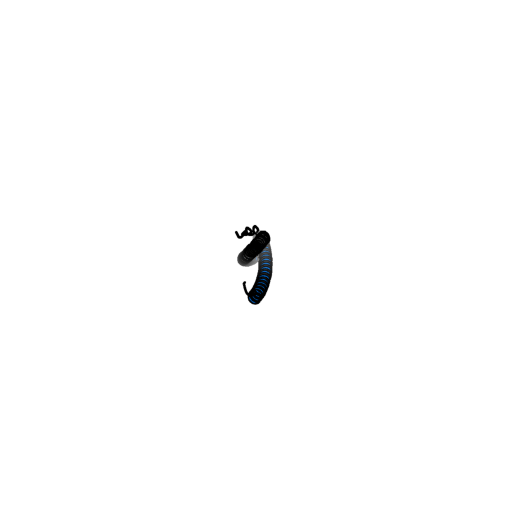990 O O . ARG A 1 128 ? 15.536 5.573 -25.444 1.00 80.62 128 ARG A O 1
ATOM 997 N N . LYS A 1 129 ? 14.529 6.838 -23.883 1.00 82.94 129 LYS A N 1
ATOM 998 C CA . LYS A 1 129 ? 14.644 8.102 -24.629 1.00 82.94 129 LYS A CA 1
ATOM 999 C C . LYS A 1 129 ? 16.096 8.447 -24.959 1.00 82.94 129 LYS A C 1
ATOM 1001 O O . LYS A 1 129 ? 16.377 8.931 -26.048 1.00 82.94 129 LYS A O 1
ATOM 1006 N N . ALA A 1 130 ? 17.022 8.183 -24.036 1.00 81.31 130 ALA A N 1
ATOM 1007 C CA . ALA A 1 130 ? 18.447 8.371 -24.291 1.00 81.31 130 ALA A CA 1
ATOM 1008 C C . ALA A 1 130 ? 18.960 7.410 -25.375 1.00 81.31 130 ALA A C 1
ATOM 1010 O O . ALA A 1 130 ? 19.692 7.833 -26.263 1.00 81.31 130 ALA A O 1
ATOM 1011 N N . ALA A 1 131 ? 18.551 6.138 -25.335 1.00 79.25 131 ALA A N 1
ATOM 1012 C CA . ALA A 1 131 ? 18.910 5.161 -26.357 1.00 79.25 131 ALA A CA 1
ATOM 1013 C C . ALA A 1 131 ? 18.326 5.524 -27.735 1.00 79.25 131 ALA A C 1
ATOM 1015 O O . ALA A 1 131 ? 19.062 5.512 -28.717 1.00 79.25 131 ALA A O 1
ATOM 1016 N N . GLU A 1 132 ? 17.047 5.901 -27.804 1.00 81.56 132 GLU A N 1
ATOM 1017 C CA . GLU A 1 132 ? 16.385 6.389 -29.025 1.00 81.56 132 GLU A CA 1
ATOM 1018 C C . GLU A 1 132 ? 17.165 7.573 -29.622 1.00 81.56 132 GLU A C 1
ATOM 1020 O O . GLU A 1 132 ? 17.587 7.500 -30.772 1.00 81.56 132 GLU A O 1
ATOM 1025 N N . ALA A 1 133 ? 17.508 8.581 -28.813 1.00 83.19 133 ALA A N 1
ATOM 1026 C CA . ALA A 1 133 ? 18.302 9.725 -29.265 1.00 83.19 133 ALA A CA 1
ATOM 1027 C C . ALA A 1 133 ? 19.712 9.340 -29.756 1.00 83.19 133 ALA A C 1
ATOM 1029 O O . ALA A 1 133 ? 20.228 9.937 -30.699 1.00 83.19 133 ALA A O 1
ATOM 1030 N N . THR A 1 134 ? 20.365 8.346 -29.135 1.00 84.12 134 THR A N 1
ATOM 1031 C CA . THR A 1 134 ? 21.670 7.861 -29.625 1.00 84.12 134 THR A CA 1
ATOM 1032 C C . THR A 1 134 ? 21.564 7.132 -30.958 1.00 84.12 134 THR A C 1
ATOM 1034 O O . THR A 1 134 ? 22.480 7.241 -31.769 1.00 84.12 134 THR A O 1
ATOM 1037 N N . VAL A 1 135 ? 20.467 6.406 -31.190 1.00 81.75 135 VAL A N 1
ATOM 1038 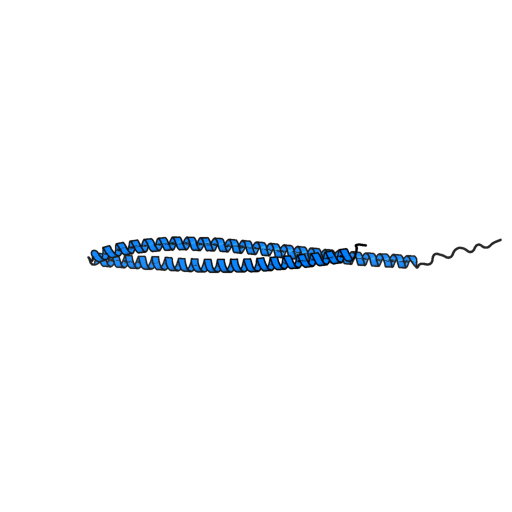C CA . VAL A 1 135 ? 20.212 5.733 -32.469 1.00 81.75 135 VAL A CA 1
ATOM 1039 C C . VAL A 1 135 ? 19.928 6.770 -33.549 1.00 81.75 135 VAL A C 1
ATOM 1041 O O . VAL A 1 135 ? 20.602 6.744 -34.570 1.00 81.75 135 VAL A O 1
ATOM 1044 N N . GLU A 1 136 ? 19.040 7.731 -33.288 1.00 82.81 136 GLU A N 1
ATOM 1045 C CA . GLU A 1 136 ? 18.736 8.828 -34.220 1.00 82.81 136 GLU A CA 1
ATOM 1046 C C . GLU A 1 136 ? 19.997 9.614 -34.606 1.00 82.81 136 GLU A C 1
ATOM 1048 O O . GLU A 1 136 ? 20.215 9.918 -35.777 1.00 82.81 136 GLU A O 1
ATOM 1053 N N . ARG A 1 137 ? 20.877 9.895 -33.636 1.00 87.25 137 ARG A N 1
ATOM 1054 C CA . ARG A 1 137 ? 22.153 10.568 -33.899 1.00 87.25 137 ARG A CA 1
ATOM 1055 C C . ARG A 1 137 ? 23.102 9.720 -34.747 1.00 87.25 137 ARG A C 1
ATOM 1057 O O . ARG A 1 137 ? 23.732 10.252 -35.651 1.00 87.25 137 ARG A O 1
ATOM 1064 N N . ALA A 1 138 ? 23.212 8.424 -34.461 1.00 79.31 138 ALA A N 1
ATOM 1065 C CA . ALA A 1 138 ? 24.061 7.527 -35.241 1.00 79.31 138 ALA A CA 1
ATOM 1066 C C . ALA A 1 138 ? 23.553 7.366 -36.683 1.00 79.31 138 ALA A C 1
ATOM 1068 O O . ALA A 1 138 ? 24.358 7.299 -37.607 1.00 79.31 138 ALA A O 1
ATOM 1069 N N . GLU A 1 139 ? 22.232 7.329 -36.878 1.00 81.62 139 GLU A N 1
ATOM 1070 C CA . GLU A 1 139 ? 21.610 7.303 -38.205 1.00 81.62 139 GLU A CA 1
ATOM 1071 C C . GLU A 1 139 ? 21.878 8.605 -38.971 1.00 81.62 139 GLU A C 1
ATOM 1073 O O . GLU A 1 139 ? 22.265 8.542 -40.137 1.00 81.62 139 GLU A O 1
ATOM 1078 N N . ALA A 1 140 ? 21.771 9.765 -38.312 1.00 83.06 140 ALA A N 1
ATOM 1079 C CA . ALA A 1 140 ? 22.113 11.059 -38.905 1.00 83.06 140 ALA A CA 1
ATOM 1080 C C . ALA A 1 140 ? 23.598 11.140 -39.322 1.00 83.06 140 ALA A C 1
ATOM 1082 O O . ALA A 1 140 ? 23.911 11.516 -40.452 1.00 83.06 140 ALA A O 1
ATOM 1083 N N . GLU A 1 141 ? 24.516 10.715 -38.449 1.00 85.62 141 GLU A N 1
ATOM 1084 C CA . GLU A 1 141 ? 25.957 10.685 -38.740 1.00 85.62 141 GLU A CA 1
ATOM 1085 C C . GLU A 1 141 ? 26.299 9.714 -39.894 1.00 85.62 141 GLU A C 1
ATOM 1087 O O . GLU A 1 141 ? 27.159 10.026 -40.719 1.00 85.62 141 GLU A O 1
ATOM 1092 N N . GLU A 1 142 ? 25.628 8.556 -40.005 1.00 82.62 142 GLU A N 1
ATOM 1093 C CA . GLU A 1 142 ? 25.811 7.631 -41.142 1.00 82.62 142 GLU A CA 1
ATOM 1094 C C . GLU A 1 142 ? 25.291 8.255 -42.450 1.00 82.62 142 GLU A C 1
ATOM 1096 O O . GLU A 1 142 ? 25.955 8.136 -43.481 1.00 82.62 142 GLU A O 1
ATOM 1101 N N . THR A 1 143 ? 24.162 8.977 -42.418 1.00 81.25 143 THR A N 1
ATOM 1102 C CA . THR A 1 143 ? 23.653 9.685 -43.605 1.00 81.25 143 THR A CA 1
ATOM 1103 C C . THR A 1 143 ? 24.594 10.792 -44.084 1.00 81.25 143 THR A C 1
ATOM 1105 O O . THR A 1 143 ? 24.915 10.821 -45.270 1.00 81.25 143 THR A O 1
ATOM 1108 N N . GLU A 1 144 ? 25.127 11.625 -43.183 1.00 85.19 144 GLU A N 1
ATOM 1109 C CA . GLU A 1 144 ? 26.098 12.679 -43.527 1.00 85.19 144 GLU A CA 1
ATOM 1110 C C . GLU A 1 144 ? 27.399 12.097 -44.117 1.00 85.19 144 GLU A C 1
ATOM 1112 O O . GLU A 1 144 ? 27.971 12.628 -45.075 1.00 85.19 144 GLU A O 1
ATOM 1117 N N . GLN A 1 145 ? 27.871 10.964 -43.585 1.00 80.56 145 GLN A N 1
ATOM 1118 C CA . GLN A 1 145 ? 29.045 10.264 -44.120 1.00 80.56 145 GLN A CA 1
ATOM 1119 C C . GLN A 1 145 ? 28.796 9.689 -45.519 1.00 80.56 145 GLN A C 1
ATOM 1121 O O . GLN A 1 145 ? 29.682 9.743 -46.370 1.00 80.56 145 GLN A O 1
ATOM 1126 N N . CYS A 1 146 ? 27.606 9.147 -45.782 1.00 80.00 146 CYS A N 1
ATOM 1127 C CA . CYS A 1 146 ? 27.252 8.660 -47.113 1.00 80.00 146 CYS A CA 1
ATOM 1128 C C . CYS A 1 146 ? 27.111 9.798 -48.135 1.00 80.00 146 CYS A C 1
ATOM 1130 O O . CYS A 1 146 ? 27.549 9.638 -49.274 1.00 80.00 146 CYS A O 1
ATOM 1132 N N . GLU A 1 147 ? 26.530 10.935 -47.745 1.00 82.75 147 GLU A N 1
ATOM 1133 C CA . GLU A 1 147 ? 26.388 12.104 -48.621 1.00 82.75 147 GLU A CA 1
ATOM 1134 C C . GLU A 1 147 ? 27.752 12.699 -48.988 1.00 82.75 147 GLU A C 1
ATOM 1136 O O . GLU A 1 147 ? 28.048 12.858 -50.172 1.00 82.75 147 GLU A O 1
ATOM 1141 N N . SER A 1 148 ? 28.628 12.909 -48.002 1.00 79.06 148 SER A N 1
ATOM 1142 C CA . SER A 1 148 ? 29.991 13.413 -48.236 1.00 79.06 148 SER A CA 1
ATOM 1143 C C . SER A 1 148 ? 30.855 12.465 -49.081 1.00 79.06 148 SER A C 1
ATOM 1145 O O . SER A 1 148 ? 31.615 12.922 -49.935 1.00 79.06 148 SER A O 1
ATOM 1147 N N . GLN A 1 149 ? 30.717 11.144 -48.911 1.00 76.31 149 GLN A N 1
ATOM 1148 C CA . GLN A 1 149 ? 31.379 10.161 -49.781 1.00 76.31 149 GLN A CA 1
ATOM 1149 C C . GLN A 1 149 ? 30.858 10.227 -51.220 1.00 76.31 149 GLN A C 1
ATOM 1151 O O . GLN A 1 149 ? 31.653 10.231 -52.158 1.00 76.31 149 GLN A O 1
ATOM 1156 N N . ALA A 1 150 ? 29.539 10.324 -51.405 1.00 76.19 150 ALA A N 1
ATOM 1157 C CA . ALA A 1 150 ? 28.936 10.426 -52.729 1.00 76.19 150 ALA A CA 1
ATOM 1158 C C . ALA A 1 150 ? 29.306 11.737 -53.447 1.00 76.19 150 ALA A C 1
ATOM 1160 O O . ALA A 1 150 ? 29.409 11.753 -54.674 1.00 76.19 150 ALA A O 1
ATOM 1161 N N . GLU A 1 151 ? 29.499 12.836 -52.716 1.00 75.50 151 GLU A N 1
ATOM 1162 C CA . GLU A 1 151 ? 29.998 14.101 -53.266 1.00 75.50 151 GLU A CA 1
ATOM 1163 C C . GLU A 1 151 ? 31.465 14.001 -53.692 1.00 75.50 151 GLU A C 1
ATOM 1165 O O . GLU A 1 151 ? 31.774 14.335 -54.836 1.00 75.50 151 GLU A O 1
ATOM 1170 N N . GLY A 1 152 ? 32.337 13.443 -52.845 1.00 77.56 152 GLY A N 1
ATOM 1171 C CA . GLY A 1 152 ? 33.741 13.205 -53.198 1.00 77.56 152 GLY A CA 1
ATOM 1172 C C . GLY A 1 152 ? 33.896 12.315 -54.437 1.00 77.56 152 GLY A C 1
ATOM 1173 O O . GLY A 1 152 ? 34.626 12.659 -55.364 1.00 77.56 152 GLY A O 1
ATOM 1174 N N . GLU A 1 153 ? 33.121 11.229 -54.531 1.00 75.94 153 GLU A N 1
ATOM 1175 C CA . GLU A 1 153 ? 33.117 10.355 -55.714 1.00 75.94 153 GLU A CA 1
ATOM 1176 C C . GLU A 1 153 ? 32.650 11.080 -56.993 1.00 75.94 153 GLU A C 1
ATOM 1178 O O . GLU A 1 153 ? 33.136 10.789 -58.092 1.00 75.94 153 GLU A O 1
ATOM 1183 N N . ARG A 1 154 ? 31.718 12.040 -56.884 1.00 75.88 154 ARG A N 1
ATOM 1184 C CA . ARG A 1 154 ? 31.269 12.863 -58.023 1.00 75.88 154 ARG A CA 1
ATOM 1185 C C . ARG A 1 154 ? 32.337 13.864 -58.458 1.00 75.88 154 ARG A C 1
ATOM 1187 O O . ARG A 1 154 ? 32.511 14.050 -59.664 1.00 75.88 154 ARG A O 1
ATOM 1194 N N . GLU A 1 155 ? 33.038 14.492 -57.518 1.00 72.19 155 GLU A N 1
ATOM 1195 C CA . GLU A 1 155 ? 34.137 15.426 -57.799 1.00 72.19 155 GLU A CA 1
ATOM 1196 C C . GLU A 1 155 ? 35.339 14.717 -58.441 1.00 72.19 155 GLU A C 1
ATOM 1198 O O . GLU A 1 155 ? 35.878 15.193 -59.448 1.00 72.19 155 GLU A O 1
ATOM 1203 N N . ASP A 1 156 ? 35.691 13.531 -57.942 1.00 71.94 156 ASP A N 1
ATOM 1204 C CA . ASP A 1 156 ? 36.738 12.675 -58.509 1.00 71.94 156 ASP A CA 1
ATOM 1205 C C . ASP A 1 156 ? 36.371 12.206 -59.929 1.00 71.94 156 ASP A C 1
ATOM 1207 O O . ASP A 1 156 ? 37.187 12.243 -60.856 1.00 71.94 156 ASP A O 1
ATOM 1211 N N . ALA A 1 157 ? 35.110 11.823 -60.159 1.00 71.25 157 ALA A N 1
ATOM 1212 C CA . ALA A 1 157 ? 34.638 11.448 -61.491 1.00 71.25 157 ALA A CA 1
ATOM 1213 C C . ALA A 1 157 ? 34.580 12.640 -62.467 1.00 71.25 157 ALA A C 1
ATOM 1215 O O . ALA A 1 157 ? 34.773 12.461 -63.675 1.00 71.25 157 ALA A O 1
ATOM 1216 N N . ALA A 1 158 ? 34.316 13.854 -61.973 1.00 69.12 158 ALA A N 1
ATOM 1217 C CA . ALA A 1 158 ? 34.312 15.075 -62.774 1.00 69.12 158 ALA A CA 1
ATOM 1218 C C . ALA A 1 158 ? 35.733 15.505 -63.174 1.00 69.12 158 ALA A C 1
ATOM 1220 O O . ALA A 1 158 ? 35.961 15.858 -64.333 1.00 69.12 158 ALA A O 1
ATOM 1221 N N . THR A 1 159 ? 36.701 15.410 -62.260 1.00 66.00 159 THR A N 1
ATOM 1222 C CA . THR A 1 159 ? 38.118 15.709 -62.536 1.00 66.00 159 THR A CA 1
ATOM 1223 C C . THR A 1 159 ? 38.768 14.667 -63.447 1.00 66.00 159 THR A C 1
ATOM 1225 O O . THR A 1 159 ? 39.522 15.039 -64.346 1.00 66.00 159 THR A O 1
ATOM 1228 N N . ALA A 1 160 ? 38.406 13.386 -63.326 1.00 62.00 160 ALA A N 1
ATOM 1229 C CA . ALA A 1 160 ? 38.863 12.332 -64.237 1.00 62.00 160 ALA A CA 1
ATOM 1230 C C . ALA A 1 160 ? 38.347 12.485 -65.687 1.00 62.00 160 ALA A C 1
ATOM 1232 O O . ALA A 1 160 ? 38.923 11.909 -66.612 1.00 62.00 160 ALA A O 1
ATOM 1233 N N . ARG A 1 161 ? 37.270 13.254 -65.912 1.00 58.84 161 ARG A N 1
ATOM 1234 C CA . ARG A 1 161 ? 36.695 13.515 -67.247 1.00 58.84 161 ARG A CA 1
ATOM 1235 C C . ARG A 1 161 ? 37.267 14.743 -67.957 1.00 58.84 161 ARG A C 1
ATOM 1237 O O . ARG A 1 161 ? 36.865 14.994 -69.092 1.00 58.84 161 ARG A O 1
ATOM 1244 N N . VAL A 1 162 ? 38.186 15.494 -67.349 1.00 58.62 162 VAL A N 1
ATOM 1245 C CA . VAL A 1 162 ? 38.855 16.617 -68.023 1.00 58.62 162 VAL A CA 1
ATOM 1246 C C . VAL A 1 162 ? 39.951 16.059 -68.945 1.00 58.62 162 VAL A C 1
ATOM 1248 O O . VAL A 1 162 ? 40.933 15.507 -68.447 1.00 58.62 162 VAL A O 1
ATOM 1251 N N . PRO A 1 163 ? 39.827 16.158 -70.285 1.00 57.38 163 PRO A N 1
ATOM 1252 C CA . PRO A 1 163 ? 40.859 15.657 -71.181 1.00 57.38 163 PRO A CA 1
ATOM 1253 C C . PRO A 1 163 ? 42.123 16.508 -71.028 1.00 57.38 163 PRO A C 1
ATOM 1255 O O . PRO A 1 163 ? 42.085 17.731 -71.173 1.00 57.38 163 PRO A O 1
ATOM 1258 N N . GLY A 1 164 ? 43.245 15.854 -70.714 1.00 61.50 164 GLY A N 1
ATOM 1259 C CA . GLY A 1 164 ? 44.549 16.505 -70.595 1.00 61.50 164 GLY A CA 1
ATOM 1260 C C . GLY A 1 164 ? 44.960 17.217 -71.895 1.00 61.50 164 GLY A C 1
ATOM 1261 O O . GLY A 1 164 ? 44.551 16.793 -72.981 1.00 61.50 164 GLY A O 1
ATOM 1262 N N . PRO A 1 165 ? 45.760 18.298 -71.813 1.00 61.16 165 PRO A N 1
ATOM 1263 C CA . PRO A 1 165 ? 46.161 19.070 -72.984 1.00 61.16 165 PRO A CA 1
ATOM 1264 C C . PRO A 1 165 ? 46.894 18.182 -73.998 1.00 61.16 165 PRO A C 1
ATOM 1266 O O . PRO A 1 165 ? 47.786 17.412 -73.638 1.00 61.16 165 PRO A O 1
ATOM 1269 N N . ALA A 1 166 ? 46.490 18.286 -75.268 1.00 59.47 166 ALA A N 1
ATOM 1270 C CA . ALA A 1 166 ? 47.033 17.485 -76.362 1.00 59.47 166 ALA A CA 1
ATOM 1271 C C . ALA A 1 166 ? 48.567 17.630 -76.450 1.00 59.47 166 ALA A C 1
ATOM 1273 O O . ALA A 1 166 ? 49.081 18.749 -76.349 1.00 59.47 166 ALA A O 1
ATOM 1274 N N . PRO A 1 167 ? 49.318 16.527 -76.639 1.00 57.78 167 PRO A N 1
ATOM 1275 C CA . PRO A 1 167 ? 50.772 16.585 -76.660 1.00 57.78 167 PRO A CA 1
ATOM 1276 C C . PRO A 1 167 ? 51.275 17.372 -77.883 1.00 57.78 167 PRO A C 1
ATOM 1278 O O . PRO A 1 167 ? 50.692 17.265 -78.966 1.00 57.78 167 PRO A O 1
ATOM 1281 N N . PRO A 1 168 ? 52.374 18.138 -77.748 1.00 56.28 168 PRO A N 1
ATOM 1282 C CA . PRO A 1 168 ? 52.905 18.933 -78.844 1.00 56.28 168 PRO A CA 1
ATOM 1283 C C . PRO A 1 168 ? 53.421 18.029 -79.968 1.00 56.28 168 PRO A C 1
ATOM 1285 O O . PRO A 1 168 ? 54.256 17.143 -79.762 1.00 56.28 168 PRO A O 1
ATOM 1288 N N . SER A 1 169 ? 52.929 18.280 -81.178 1.00 51.91 169 SER A N 1
ATOM 1289 C CA . SER A 1 169 ? 53.377 17.638 -82.408 1.00 51.91 169 SER A CA 1
ATOM 1290 C C . SER A 1 169 ? 54.858 17.937 -82.650 1.00 51.91 169 SER A C 1
ATOM 1292 O O . SER A 1 169 ? 55.234 19.084 -82.893 1.00 51.91 169 SER A O 1
ATOM 1294 N N . ARG A 1 170 ? 55.707 16.905 -82.607 1.00 49.66 170 ARG A N 1
ATOM 1295 C CA . ARG A 1 170 ? 57.106 17.005 -83.037 1.00 49.66 170 ARG A CA 1
ATOM 1296 C C . ARG A 1 170 ? 57.164 17.085 -84.563 1.00 49.66 170 ARG A C 1
ATOM 1298 O O . ARG A 1 170 ? 57.006 16.072 -85.241 1.00 49.66 170 ARG A O 1
ATOM 1305 N N . SER A 1 171 ? 57.428 18.271 -85.092 1.00 48.34 171 SER A N 1
ATOM 1306 C CA . SER A 1 171 ? 57.924 18.465 -86.453 1.00 48.34 171 SER A CA 1
ATOM 1307 C C . SER A 1 171 ? 59.357 17.924 -86.542 1.00 48.34 171 SER A C 1
ATOM 1309 O O . SER A 1 171 ? 60.236 18.330 -85.784 1.00 48.34 171 SER A O 1
ATOM 1311 N N . ARG A 1 172 ? 59.580 16.955 -87.438 1.00 49.44 172 ARG A N 1
ATOM 1312 C CA . ARG A 1 172 ? 60.922 16.503 -87.832 1.00 49.44 172 ARG A CA 1
ATOM 1313 C C . ARG A 1 172 ? 61.478 17.467 -88.880 1.00 49.44 172 ARG A C 1
ATOM 1315 O O . ARG A 1 172 ? 60.775 17.806 -89.830 1.00 49.44 172 ARG A O 1
ATOM 1322 N N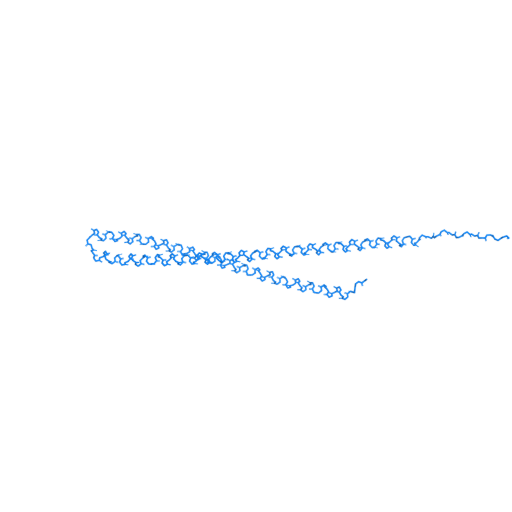 . SER A 1 173 ? 62.733 17.853 -88.712 1.00 53.22 173 SER A N 1
ATOM 1323 C CA . SER A 1 173 ? 63.606 18.414 -89.745 1.00 53.22 173 SER A CA 1
ATOM 1324 C C . SER A 1 173 ? 64.905 17.628 -89.706 1.00 53.22 173 SER A C 1
ATOM 1326 O O . SER A 1 173 ? 65.325 17.293 -88.574 1.00 53.22 173 SER A O 1
#